Protein 4REI (pdb70)

Organism: Panax ginseng (NCBI:txid4054)

CATH classification: 3.30.530.20

Radius of gyration: 14.47 Å; Cα contacts (8 Å, |Δi|>4): 329; chains: 1; bounding box: 40×37×32 Å

Solvent-accessible surface area: 7397 Å² total; per-residue (Å²): 118,58,112,18,114,32,91,16,111,28,36,6,176,4,74,3,75,60,0,6,48,1,7,3,60,65,2,63,72,0,15,111,23,0,83,86,19,11,91,15,13,83,66,87,97,46,99,51,25,119,92,33,2,11,0,41,18,50,9,24,25,134,72,93,83,34,73,4,29,13,53,5,56,38,47,46,120,152,77,37,18,0,26,6,92,2,46,94,30,74,4,71,139,68,2,136,48,1,40,12,28,3,61,4,43,54,226,68,77,1,28,9,16,0,58,9,53,24,86,74,152,105,19,139,54,9,59,51,16,28,101,22,10,55,45,1,0,91,52,0,21,70,112,42,79,168

Nearest PDB structures (foldseek):
  4rei-assembly1_A  TM=1.007E+00  e=5.363E-31  Panax ginseng
  4rej-assembly1_A  TM=1.006E+00  e=3.920E-30  Panax ginseng
  4reh-assembly1_A  TM=1.006E+00  e=2.139E-29  Panax ginseng
  4ihr-assembly1_A  TM=9.799E-01  e=2.520E-20  Actinidia deliciosa
  4igx-assembly4_D  TM=9.938E-01  e=7.658E-20  Actinidia deliciosa

B-factor: mean 22.69, std 10.89, range [10.86, 88.48]

Secondary structure (DSSP, 8-state):
--EEEEEEEEE-SS-HHHHHHHHHH-GGGHHHHSTTTEEEEEEEES-TTSTT-EEEEEEEETTEEEEEEEEEEEEETTTTEEEEEEEEEGGGGTEEEEEEEEEEE---EEEEEEEEEESSTTSPP-HHHHHHHHHHHHHHHHHH--

Structure (mmCIF, N/CA/C/O backbone):
data_4REI
#
_entry.id   4REI
#
_cell.length_a   61.945
_cell.length_b   61.945
_cell.length_c   91.885
_cell.angle_alpha   90.00
_cell.angle_beta   90.00
_cell.angle_gamma   120.00
#
_symmetry.space_group_name_H-M   'P 31 2 1'
#
loop_
_entity.id
_entity.type
_entity.pdbx_description
1 polymer 'Major latex-like protein'
2 non-polymer (3R,5R)-3-ethyl-2,5-dimethylheptane
3 water water
#
loop_
_atom_site.group_PDB
_atom_site.id
_atom_site.type_symbol
_atom_site.label_atom_id
_atom_site.label_alt_id
_atom_site.label_comp_id
_atom_site.label_asym_id
_atom_site.label_entity_id
_atom_site.label_seq_id
_atom_site.pdbx_PDB_ins_code
_atom_site.Cartn_x
_atom_site.Cartn_y
_atom_site.Cartn_z
_atom_site.occupancy
_atom_site.B_iso_or_equiv
_atom_site.auth_seq_id
_atom_site.auth_comp_id
_atom_site.auth_asym_id
_atom_site.auth_atom_id
_atom_site.pdbx_PDB_model_num
ATOM 1 N N . GLY A 1 2 ? -5.624 22.956 8.506 1.00 37.84 2 GLY A N 1
ATOM 2 C CA . GLY A 1 2 ? -4.938 24.025 7.771 1.00 22.47 2 GLY A CA 1
ATOM 3 C C . GLY A 1 2 ? -3.441 24.100 8.081 1.00 29.16 2 GLY A C 1
ATOM 4 O O . GLY A 1 2 ? -2.614 24.713 7.354 1.00 34.56 2 GLY A O 1
ATOM 5 N N . LEU A 1 3 ? -3.065 23.502 9.201 1.00 24.67 3 LEU A N 1
ATOM 6 C CA . LEU A 1 3 ? -1.756 23.828 9.746 1.00 22.58 3 LEU A CA 1
ATOM 7 C C . LEU A 1 3 ? -0.826 22.581 9.471 1.00 23.16 3 LEU A C 1
ATOM 8 O O . LEU A 1 3 ? 0.333 22.614 9.767 1.00 17.51 3 LEU A O 1
ATOM 13 N N . THR A 1 4 ? -1.345 21.504 8.935 1.00 21.24 4 THR A N 1
ATOM 14 C CA . THR A 1 4 ? -0.652 20.211 8.905 1.00 20.68 4 THR A CA 1
ATOM 15 C C . THR A 1 4 ? -0.021 20.012 7.591 1.00 19.80 4 THR A C 1
ATOM 16 O O . THR A 1 4 ? -0.606 20.312 6.508 1.00 22.73 4 THR A O 1
ATOM 20 N N . GLY A 1 5 ? 1.181 19.383 7.538 1.00 17.13 5 GLY A N 1
ATOM 21 C CA . GLY A 1 5 ? 1.755 19.042 6.291 1.00 16.43 5 GLY A CA 1
ATOM 22 C C . GLY A 1 5 ? 2.762 17.884 6.486 1.00 14.05 5 GLY A C 1
ATOM 23 O O . GLY A 1 5 ? 3.008 17.465 7.590 1.00 14.82 5 GLY A O 1
ATOM 24 N N . LYS A 1 6 ? 3.254 17.389 5.384 1.00 14.52 6 LYS A N 1
ATOM 25 C CA . LYS A 1 6 ? 4.229 16.257 5.368 1.00 13.88 6 LYS A CA 1
ATOM 26 C C . LYS A 1 6 ? 5.186 16.521 4.197 1.00 14.95 6 LYS A C 1
ATOM 27 O O . LYS A 1 6 ? 4.718 16.901 3.096 1.00 15.34 6 LYS A O 1
ATOM 33 N N . LEU A 1 7 ? 6.511 16.366 4.377 1.00 12.75 7 LEU A N 1
ATOM 34 C CA . LEU A 1 7 ? 7.520 16.513 3.407 1.00 12.61 7 LEU A CA 1
ATOM 35 C C . LEU A 1 7 ? 8.330 15.219 3.378 1.00 12.21 7 LEU A C 1
ATOM 36 O O . LEU A 1 7 ? 8.627 14.698 4.441 1.00 15.35 7 LEU A O 1
ATOM 41 N N . ILE A 1 8 ? 8.652 14.791 2.231 1.00 12.87 8 ILE A N 1
ATOM 42 C CA . ILE A 1 8 ? 9.389 13.509 2.058 1.00 13.45 8 ILE A CA 1
ATOM 43 C C . ILE A 1 8 ? 10.461 13.665 1.022 1.00 14.35 8 ILE A C 1
ATOM 44 O O . ILE A 1 8 ? 10.281 14.308 -0.043 1.00 13.97 8 ILE A O 1
ATOM 49 N N . CYS A 1 9 ? 11.682 13.136 1.322 1.00 14.58 9 CYS A N 1
ATOM 50 C CA . CYS A 1 9 ? 12.761 13.021 0.336 1.00 15.01 9 CYS A CA 1
ATOM 51 C C . CYS A 1 9 ? 13.245 11.595 0.308 1.00 14.35 9 CYS A C 1
ATOM 52 O O . CYS A 1 9 ? 13.350 10.976 1.327 1.00 16.63 9 CYS A O 1
ATOM 55 N N . GLN A 1 10 ? 13.482 11.121 -0.887 1.00 15.00 10 GLN A N 1
ATOM 56 C CA . GLN A 1 10 ? 14.032 9.800 -1.109 1.00 18.40 10 GLN A CA 1
ATOM 57 C C . GLN A 1 10 ? 15.219 9.885 -1.981 1.00 17.94 10 GLN A C 1
ATOM 58 O O . GLN A 1 10 ? 15.243 10.556 -3.031 1.00 16.80 10 GLN A O 1
ATOM 64 N N . THR A 1 11 ? 16.317 9.137 -1.656 1.00 16.99 11 THR A N 1
ATOM 65 C CA . THR A 1 11 ? 17.508 9.122 -2.478 1.00 16.72 11 THR A CA 1
ATOM 66 C C . THR A 1 11 ? 18.187 7.755 -2.268 1.00 17.20 11 THR A C 1
ATOM 67 O O . THR A 1 11 ? 17.835 7.039 -1.348 1.00 18.51 11 THR A O 1
ATOM 71 N N . GLY A 1 12 ? 19.022 7.400 -3.220 1.00 19.60 12 GLY A N 1
ATOM 72 C CA . GLY A 1 12 ? 19.725 6.095 -3.058 1.00 20.31 12 GLY A CA 1
ATOM 73 C C . GLY A 1 12 ? 21.006 6.328 -2.313 1.00 19.83 12 GLY A C 1
ATOM 74 O O . GLY A 1 12 ? 21.554 7.362 -2.267 1.00 21.26 12 GLY A O 1
ATOM 75 N N . ILE A 1 13 ? 21.465 5.198 -1.715 1.00 20.79 13 ILE A N 1
ATOM 76 C CA . ILE A 1 13 ? 22.805 5.105 -1.161 1.00 18.82 13 ILE A CA 1
ATOM 77 C C . ILE A 1 13 ? 23.472 3.831 -1.769 1.00 17.39 13 ILE A C 1
ATOM 78 O O . ILE A 1 13 ? 22.823 2.867 -1.851 1.00 19.74 13 ILE A O 1
ATOM 83 N N . LYS A 1 14 ? 24.747 3.984 -1.930 1.00 20.42 14 LYS A N 1
ATOM 84 C CA . LYS A 1 14 ? 25.548 2.824 -2.457 1.00 20.11 14 LYS A CA 1
ATOM 85 C C . LYS A 1 14 ? 26.213 2.120 -1.279 1.00 25.15 14 LYS A C 1
ATOM 86 O O . LYS A 1 14 ? 26.771 1.054 -1.461 1.00 25.13 14 LYS A O 1
ATOM 92 N N . SER A 1 15 ? 26.165 2.706 -0.071 1.00 21.22 15 SER A N 1
ATOM 93 C CA . SER A 1 15 ? 26.664 2.064 1.133 1.00 19.07 15 SER A CA 1
ATOM 94 C C . SER A 1 15 ? 25.684 1.144 1.744 1.00 18.78 15 SER A C 1
ATOM 95 O O . SER A 1 15 ? 24.528 1.038 1.349 1.00 20.72 15 SER A O 1
ATOM 98 N N . ASP A 1 16 ? 26.096 0.370 2.785 1.00 17.66 16 ASP A N 1
ATOM 99 C CA . ASP A 1 16 ? 25.312 -0.634 3.331 1.00 18.22 16 ASP A CA 1
ATOM 100 C C . ASP A 1 16 ? 24.069 -0.082 4.048 1.00 19.33 16 ASP A C 1
ATOM 101 O O . ASP A 1 16 ? 24.195 0.776 4.969 1.00 18.39 16 ASP A O 1
ATOM 106 N N . GLY A 1 17 ? 22.926 -0.618 3.762 1.00 18.53 17 GLY A N 1
ATOM 107 C CA . GLY A 1 17 ? 21.675 -0.030 4.298 1.00 20.72 17 GLY A CA 1
ATOM 108 C C . GLY A 1 17 ? 21.357 -0.442 5.720 1.00 20.92 17 GLY A C 1
ATOM 109 O O . GLY A 1 17 ? 20.753 0.297 6.498 1.00 19.22 17 GLY A O 1
ATOM 110 N N . ASP A 1 18 ? 21.789 -1.652 6.150 1.00 19.35 18 ASP A N 1
ATOM 111 C CA . ASP A 1 18 ? 21.725 -2.055 7.500 1.00 20.46 18 ASP A CA 1
ATOM 112 C C . ASP A 1 18 ? 22.599 -1.201 8.388 1.00 15.17 18 ASP A C 1
ATOM 113 O O . ASP A 1 18 ? 22.148 -0.793 9.517 1.00 16.78 18 ASP A O 1
ATOM 118 N N . VAL A 1 19 ? 23.781 -0.877 7.939 1.00 16.47 19 VAL A N 1
ATOM 119 C CA . VAL A 1 19 ? 24.724 -0.090 8.718 1.00 16.53 19 VAL A CA 1
ATOM 120 C C . VAL A 1 19 ? 24.113 1.341 8.853 1.00 15.19 19 VAL A C 1
ATOM 121 O O . VAL A 1 19 ? 24.219 1.943 9.921 1.00 15.25 19 VAL A O 1
ATOM 125 N N . PHE A 1 20 ? 23.446 1.836 7.800 1.00 15.33 20 PHE A N 1
ATOM 126 C CA . PHE A 1 20 ? 22.786 3.164 7.836 1.00 14.76 20 PHE A CA 1
ATOM 127 C C . PHE A 1 20 ? 21.660 3.152 8.862 1.00 14.08 20 PHE A C 1
ATOM 128 O O . PHE A 1 20 ? 21.558 4.087 9.742 1.00 13.41 20 PHE A O 1
ATOM 136 N N . HIS A 1 21 ? 20.776 2.174 8.867 1.00 13.20 21 HIS A N 1
ATOM 137 C CA . HIS A 1 21 ? 19.710 2.078 9.748 1.00 13.20 21 HIS A CA 1
ATOM 138 C C . HIS A 1 21 ? 20.168 2.047 11.170 1.00 15.36 21 HIS A C 1
ATOM 139 O O . HIS A 1 21 ? 19.728 2.707 12.061 1.00 14.77 21 HIS A O 1
ATOM 146 N N . GLU A 1 22 ? 21.141 1.149 11.459 1.00 16.08 22 GLU A N 1
ATOM 147 C CA . GLU A 1 22 ? 21.600 0.988 12.828 1.00 16.00 22 GLU A CA 1
ATOM 148 C C . GLU A 1 22 ? 22.403 2.142 13.301 1.00 14.11 22 GLU A C 1
ATOM 149 O O . GLU A 1 22 ? 22.402 2.375 14.503 1.00 15.25 22 GLU A O 1
ATOM 155 N N . LEU A 1 23 ? 22.987 2.972 12.447 1.00 13.75 23 LEU A N 1
ATOM 156 C CA . LEU A 1 23 ? 23.592 4.231 12.808 1.00 12.58 23 LEU A CA 1
ATOM 157 C C . LEU A 1 23 ? 22.558 5.090 13.578 1.00 13.92 23 LEU A C 1
ATOM 158 O O . LEU A 1 23 ? 22.795 5.575 14.713 1.00 13.87 23 LEU A O 1
ATOM 163 N N . PHE A 1 24 ? 21.386 5.233 12.934 1.00 13.85 24 PHE A N 1
ATOM 164 C CA . PHE A 1 24 ? 20.347 6.021 13.581 1.00 13.05 24 PHE A CA 1
ATOM 165 C C . PHE A 1 24 ? 19.617 5.291 14.672 1.00 14.32 24 PHE A C 1
ATOM 166 O O . PHE A 1 24 ? 19.252 5.907 15.658 1.00 17.11 24 PHE A O 1
ATOM 174 N N . GLY A 1 25 ? 19.490 3.980 14.644 1.00 14.75 25 GLY A N 1
ATOM 175 C CA . GLY A 1 25 ? 18.771 3.238 15.587 1.00 15.96 25 GLY A CA 1
ATOM 176 C C . GLY A 1 25 ? 19.538 2.861 16.847 1.00 16.94 25 GLY A C 1
ATOM 177 O O . GLY A 1 25 ? 18.959 2.928 17.917 1.00 18.84 25 GLY A O 1
ATOM 178 N N . THR A 1 26 ? 20.823 2.565 16.732 1.00 16.81 26 THR A N 1
ATOM 179 C CA . THR A 1 26 ? 21.674 2.197 17.906 1.00 16.04 26 THR A CA 1
ATOM 180 C C . THR A 1 26 ? 22.863 3.071 18.124 1.00 17.50 26 THR A C 1
ATOM 181 O O . THR A 1 26 ? 23.448 3.008 19.217 1.00 22.42 26 THR A O 1
ATOM 185 N N . ARG A 1 27 ? 23.310 3.878 17.177 1.00 15.03 27 ARG A N 1
ATOM 186 C CA . ARG A 1 27 ? 24.501 4.684 17.283 1.00 15.31 27 ARG A CA 1
ATOM 187 C C . ARG A 1 27 ? 24.321 6.248 16.928 1.00 12.75 27 ARG A C 1
ATOM 188 O O . ARG A 1 27 ? 25.174 6.801 16.312 1.00 13.95 27 ARG A O 1
ATOM 196 N N . PRO A 1 28 ? 23.155 6.776 17.397 1.00 14.49 28 PRO A N 1
ATOM 197 C CA . PRO A 1 28 ? 22.907 8.127 16.888 1.00 14.39 28 PRO A CA 1
ATOM 198 C C . PRO A 1 28 ? 23.961 9.138 17.344 1.00 13.79 28 PRO A C 1
ATOM 199 O O . PRO A 1 28 ? 24.228 10.121 16.632 1.00 14.93 28 PRO A O 1
ATOM 203 N N . HIS A 1 29 ? 24.581 8.897 18.503 1.00 15.15 29 HIS A N 1
ATOM 204 C CA . HIS A 1 29 ? 25.641 9.694 18.985 1.00 16.17 29 HIS A CA 1
ATOM 205 C C . HIS A 1 29 ? 26.914 9.691 18.155 1.00 14.97 29 HIS A C 1
ATOM 206 O O . HIS A 1 29 ? 27.839 10.443 18.394 1.00 16.11 29 HIS A O 1
ATOM 213 N N . HIS A 1 30 ? 27.022 8.779 17.124 1.00 13.03 30 HIS A N 1
ATOM 214 C CA . HIS A 1 30 ? 28.110 8.832 16.194 1.00 12.89 30 HIS A CA 1
ATOM 215 C C . HIS A 1 30 ? 27.905 9.716 14.964 1.00 10.86 30 HIS A C 1
ATOM 216 O O . HIS A 1 30 ? 28.807 10.124 14.275 1.00 12.87 30 HIS A O 1
ATOM 223 N N . VAL A 1 31 ? 26.569 10.088 14.814 1.00 13.57 31 VAL A N 1
ATOM 224 C CA . VAL A 1 31 ? 26.206 10.965 13.652 1.00 15.45 31 VAL A CA 1
ATOM 225 C C . VAL A 1 31 ? 26.995 12.270 13.592 1.00 12.11 31 VAL A C 1
ATOM 226 O O . VAL A 1 31 ? 27.502 12.672 12.580 1.00 14.13 31 VAL A O 1
ATOM 230 N N . PRO A 1 32 ? 27.162 12.933 14.765 1.00 13.02 32 PRO A N 1
ATOM 231 C CA . PRO A 1 32 ? 27.986 14.168 14.696 1.00 13.66 32 PRO A CA 1
ATOM 232 C C . PRO A 1 32 ? 29.391 14.035 14.264 1.00 14.36 32 PRO A C 1
ATOM 233 O O . PRO A 1 32 ? 30.047 14.925 13.752 1.00 17.30 32 PRO A O 1
ATOM 237 N N . ASN A 1 33 ? 29.970 12.808 14.471 1.00 15.43 33 ASN A N 1
ATOM 238 C CA . ASN A 1 33 ? 31.342 12.601 14.074 1.00 15.23 33 ASN A CA 1
ATOM 239 C C . ASN A 1 33 ? 31.545 12.443 12.570 1.00 12.76 33 ASN A C 1
ATOM 240 O O . ASN A 1 33 ? 32.556 12.718 12.018 1.00 17.40 33 ASN A O 1
ATOM 245 N N . ILE A 1 34 ? 30.411 11.976 11.936 1.00 14.87 34 ILE A N 1
ATOM 246 C CA . ILE A 1 34 ? 30.368 11.684 10.488 1.00 15.59 34 ILE A CA 1
ATOM 247 C C . ILE A 1 34 ? 29.908 12.906 9.615 1.00 15.62 34 ILE A C 1
ATOM 248 O O . ILE A 1 34 ? 30.366 13.057 8.535 1.00 18.37 34 ILE A O 1
ATOM 253 N N . THR A 1 35 ? 29.071 13.766 10.209 1.00 15.27 35 THR A N 1
ATOM 254 C CA . THR A 1 35 ? 28.510 14.944 9.428 1.00 15.65 35 THR A CA 1
ATOM 255 C C . THR A 1 35 ? 28.705 16.216 10.246 1.00 16.20 35 THR A C 1
ATOM 256 O O . THR A 1 35 ? 27.744 16.950 10.540 1.00 14.80 35 THR A O 1
ATOM 260 N N . PRO A 1 36 ? 29.901 16.525 10.691 1.00 15.36 36 PRO A N 1
ATOM 261 C CA . PRO A 1 36 ? 30.080 17.624 11.660 1.00 16.85 36 PRO A CA 1
ATOM 262 C C . PRO A 1 36 ? 29.699 19.036 11.125 1.00 17.41 36 PRO A C 1
ATOM 263 O O . PRO A 1 36 ? 29.489 19.886 11.969 1.00 18.59 36 PRO A O 1
ATOM 267 N N . ALA A 1 37 ? 29.650 19.224 9.864 1.00 17.35 37 ALA A N 1
ATOM 268 C CA . ALA A 1 37 ? 29.210 20.559 9.373 1.00 18.86 37 ALA A CA 1
ATOM 269 C C . ALA A 1 37 ? 27.724 20.710 9.620 1.00 17.81 37 ALA A C 1
ATOM 270 O O . ALA A 1 37 ? 27.226 21.822 9.772 1.00 17.19 37 ALA A O 1
ATOM 272 N N . ASN A 1 38 ? 26.943 19.638 9.612 1.00 15.65 38 ASN A N 1
ATOM 273 C CA . ASN A 1 38 ? 25.528 19.665 9.839 1.00 13.77 38 ASN A CA 1
ATOM 274 C C . ASN A 1 38 ? 25.092 19.503 11.284 1.00 13.34 38 ASN A C 1
ATOM 275 O O . ASN A 1 38 ? 24.196 20.155 11.817 1.00 15.12 38 ASN A O 1
ATOM 280 N N . ILE A 1 39 ? 25.721 18.502 12.028 1.00 13.84 39 ILE A N 1
ATOM 281 C CA . ILE A 1 39 ? 25.347 18.076 13.299 1.00 12.68 39 ILE A CA 1
ATOM 282 C C . ILE A 1 39 ? 26.574 18.132 14.197 1.00 14.36 39 ILE A C 1
ATOM 283 O O . ILE A 1 39 ? 27.572 17.437 13.918 1.00 15.06 39 ILE A O 1
ATOM 288 N N . GLN A 1 40 ? 26.628 19.034 15.153 1.00 14.15 40 GLN A N 1
ATOM 289 C CA . GLN A 1 40 ? 27.785 19.203 16.062 1.00 14.80 40 GLN A CA 1
ATOM 290 C C . GLN A 1 40 ? 27.701 18.450 17.331 1.00 15.96 40 GLN A C 1
ATOM 291 O O . GLN A 1 40 ? 28.777 18.225 17.981 1.00 19.54 40 GLN A O 1
ATOM 297 N N . GLY A 1 41 ? 26.610 17.939 17.757 1.00 14.56 41 GLY A N 1
ATOM 298 C CA . GLY A 1 41 ? 26.493 17.121 19.000 1.00 16.91 41 GLY A CA 1
ATOM 299 C C . GLY A 1 41 ? 25.281 16.348 19.073 1.00 17.24 41 GLY A C 1
ATOM 300 O O . GLY A 1 41 ? 24.206 16.666 18.474 1.00 16.80 41 GLY A O 1
ATOM 301 N N . CYS A 1 42 ? 25.300 15.221 19.813 1.00 17.25 42 CYS A N 1
ATOM 302 C CA . CYS A 1 42 ? 24.214 14.406 20.134 1.00 16.72 42 CYS A CA 1
ATOM 303 C C . CYS A 1 42 ? 24.413 13.872 21.559 1.00 24.74 42 CYS A C 1
ATOM 304 O O . CYS A 1 42 ? 25.267 12.956 21.709 1.00 31.12 42 CYS A O 1
ATOM 307 N N . ASP A 1 43 ? 23.708 14.419 22.542 1.00 22.92 43 ASP A N 1
ATOM 308 C CA . ASP A 1 43 ? 23.818 14.015 23.972 1.00 22.49 43 ASP A CA 1
ATOM 309 C C . ASP A 1 43 ? 22.602 13.233 24.428 1.00 25.23 43 ASP A C 1
ATOM 310 O O . ASP A 1 43 ? 21.433 13.572 24.148 1.00 20.95 43 ASP A O 1
ATOM 315 N N . LEU A 1 44 ? 22.855 12.150 25.173 1.00 23.58 44 LEU A N 1
ATOM 316 C CA . LEU A 1 44 ? 21.832 11.383 25.800 1.00 21.48 44 LEU A CA 1
ATOM 317 C C . LEU A 1 44 ? 21.278 12.154 26.971 1.00 24.54 44 LEU A C 1
ATOM 318 O O . LEU A 1 44 ? 22.044 12.538 27.885 1.00 28.43 44 LEU A O 1
ATOM 323 N N . HIS A 1 45 ? 19.981 12.400 26.939 1.00 20.88 45 HIS A N 1
ATOM 324 C CA . HIS A 1 45 ? 19.284 13.149 27.982 1.00 24.76 45 HIS A CA 1
ATOM 325 C C . HIS A 1 45 ? 18.626 12.140 28.916 1.00 23.86 45 HIS A C 1
ATOM 326 O O . HIS A 1 45 ? 18.635 12.365 30.125 1.00 27.75 45 HIS A O 1
ATOM 333 N N . GLU A 1 46 ? 17.933 11.155 28.393 1.00 21.89 46 GLU A N 1
ATOM 334 C CA . GLU A 1 46 ? 17.183 10.190 29.196 1.00 27.00 46 GLU A CA 1
ATOM 335 C C . GLU A 1 46 ? 17.243 8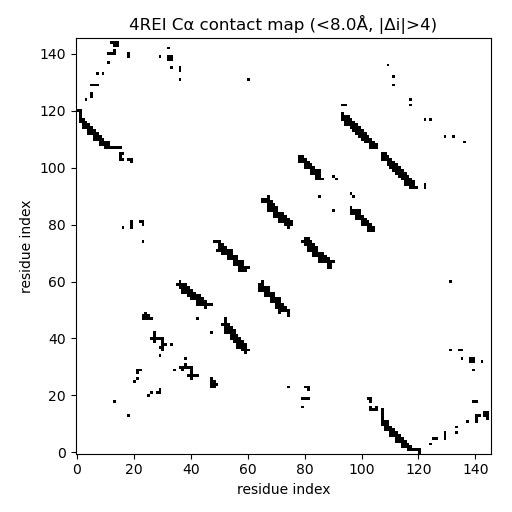.875 28.519 1.00 27.77 46 GLU A C 1
ATOM 336 O O . GLU A 1 46 ? 17.218 8.765 27.261 1.00 23.93 46 GLU A O 1
ATOM 342 N N . GLY A 1 47 ? 17.266 7.810 29.310 1.00 27.46 47 GLY A N 1
ATOM 343 C CA . GLY A 1 47 ? 17.167 6.524 28.749 1.00 22.82 47 GLY A CA 1
ATOM 344 C C . GLY A 1 47 ? 18.521 5.974 28.262 1.00 20.71 47 GLY A C 1
ATOM 345 O O . GLY A 1 47 ? 19.557 6.389 28.698 1.00 25.64 47 GLY A O 1
ATOM 346 N N . GLU A 1 48 ? 18.494 5.081 27.278 1.00 23.88 48 GLU A N 1
ATOM 347 C CA . GLU A 1 48 ? 19.717 4.497 26.728 1.00 26.38 48 GLU A CA 1
ATOM 348 C C . GLU A 1 48 ? 19.691 4.526 25.189 1.00 25.21 48 GLU A C 1
ATOM 349 O O . GLU A 1 48 ? 18.657 4.265 24.594 1.00 23.77 48 GLU A O 1
ATOM 355 N N . PHE A 1 49 ? 20.857 4.667 24.582 1.00 29.36 49 PHE A N 1
ATOM 356 C CA . PHE A 1 49 ? 20.940 4.612 23.112 1.00 26.53 49 PHE A CA 1
ATOM 357 C C . PHE A 1 49 ? 20.407 3.315 22.595 1.00 28.77 49 PHE A C 1
ATOM 358 O O . PHE A 1 49 ? 20.720 2.230 23.109 1.00 28.64 49 PHE A O 1
ATOM 366 N N . GLY A 1 50 ? 19.538 3.338 21.619 1.00 28.31 50 GLY A N 1
ATOM 367 C CA . GLY A 1 50 ? 19.058 2.135 20.976 1.00 26.90 50 GLY A CA 1
ATOM 368 C C . GLY A 1 50 ? 17.773 1.656 21.522 1.00 27.25 50 GLY A C 1
ATOM 369 O O . GLY A 1 50 ? 17.162 0.660 21.066 1.00 28.73 50 GLY A O 1
ATOM 370 N N . LYS A 1 51 ? 17.245 2.430 22.487 1.00 27.54 51 LYS A N 1
ATOM 371 C CA . LYS A 1 51 ? 15.976 2.029 23.090 1.00 27.32 51 LYS A CA 1
ATOM 372 C C . LYS A 1 51 ? 14.881 3.041 22.850 1.00 26.74 51 LYS A C 1
ATOM 373 O O . LYS A 1 51 ? 15.102 4.249 22.969 1.00 26.06 51 LYS A O 1
ATOM 379 N N . VAL A 1 52 ? 13.719 2.527 22.471 1.00 26.56 52 VAL A N 1
ATOM 380 C CA . VAL A 1 52 ? 12.515 3.312 22.370 1.00 25.65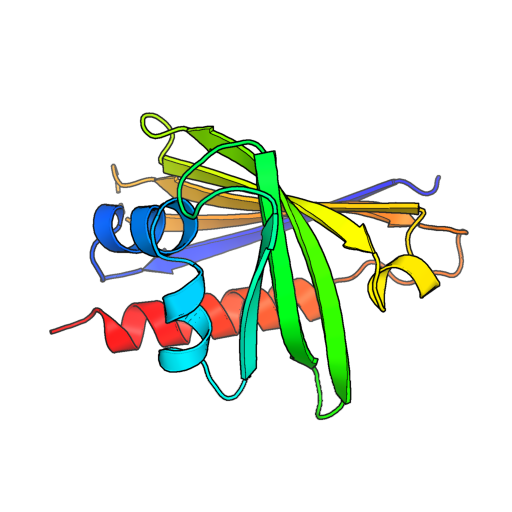 52 VAL A CA 1
ATOM 381 C C . VAL A 1 52 ? 12.306 4.023 23.642 1.00 26.85 52 VAL A C 1
ATOM 382 O O . VAL A 1 52 ? 12.431 3.459 24.737 1.00 25.35 52 VAL A O 1
ATOM 386 N N . GLY A 1 53 ? 12.022 5.308 23.516 1.00 24.95 53 GLY A N 1
ATOM 387 C CA . GLY A 1 53 ? 11.816 6.147 24.701 1.00 21.71 53 GLY A CA 1
ATOM 388 C C . GLY A 1 53 ? 13.025 6.890 25.179 1.00 20.12 53 GLY A C 1
ATOM 389 O O . GLY A 1 53 ? 12.967 7.760 26.088 1.00 22.96 53 GLY A O 1
ATOM 390 N N . SER A 1 54 ? 14.184 6.672 24.567 1.00 20.30 54 SER A N 1
ATOM 391 C CA . SER A 1 54 ? 15.354 7.432 24.844 1.00 20.29 54 SER A CA 1
ATOM 392 C C . SER A 1 54 ? 15.103 8.881 24.317 1.00 19.67 54 SER A C 1
ATOM 393 O O . SER A 1 54 ? 14.295 8.999 23.399 1.00 19.83 54 SER A O 1
ATOM 396 N N . VAL A 1 55 ? 15.823 9.801 24.876 1.00 19.84 55 VAL A N 1
ATOM 397 C CA . VAL A 1 55 ? 15.715 11.202 24.525 1.00 20.56 55 VAL A CA 1
ATOM 398 C C . VAL A 1 55 ? 17.089 11.702 24.334 1.00 22.20 55 VAL A C 1
ATOM 399 O O . VAL A 1 55 ? 17.960 11.557 25.219 1.00 20.45 55 VAL A O 1
ATOM 403 N N . VAL A 1 56 ? 17.355 12.346 23.196 1.00 18.34 56 VAL A N 1
ATOM 404 C CA . VAL A 1 56 ? 18.583 12.869 22.844 1.00 18.41 56 VAL A CA 1
ATOM 405 C C . VAL A 1 56 ? 18.479 14.360 22.557 1.00 17.75 56 VAL A C 1
ATOM 406 O O . VAL A 1 56 ? 17.376 14.807 22.164 1.00 18.43 56 VAL A O 1
ATOM 410 N N . ILE A 1 57 ? 19.562 15.069 22.702 1.00 16.09 57 ILE A N 1
ATOM 411 C CA . ILE A 1 57 ? 19.621 16.500 22.399 1.00 18.27 57 ILE A CA 1
ATOM 412 C C . ILE A 1 57 ? 20.600 16.635 21.258 1.00 17.18 57 ILE A C 1
ATOM 413 O O . ILE A 1 57 ? 21.789 16.372 21.342 1.00 17.76 57 ILE A O 1
ATOM 418 N N . TRP A 1 58 ? 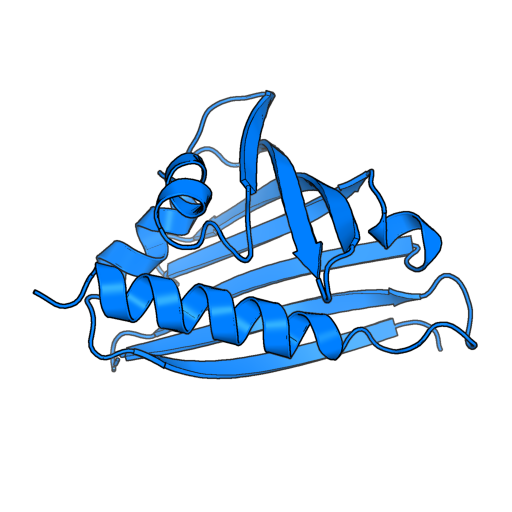20.122 17.135 20.103 1.00 14.46 58 TRP A N 1
ATOM 419 C CA . TRP A 1 58 ? 20.913 17.427 18.970 1.00 13.80 58 TRP A CA 1
ATOM 420 C C . TRP A 1 58 ? 21.326 18.869 18.912 1.00 15.79 58 TRP A C 1
ATOM 421 O O . TRP A 1 58 ? 20.396 19.731 19.029 1.00 16.65 58 TRP A O 1
ATOM 432 N N . ASN A 1 59 ? 22.558 19.144 18.653 1.00 13.45 59 ASN A N 1
ATOM 433 C CA . ASN A 1 59 ? 23.114 20.445 18.338 1.00 15.22 59 ASN A CA 1
ATOM 434 C C . ASN A 1 59 ? 23.458 20.449 16.889 1.00 15.30 59 ASN A C 1
ATOM 435 O O . ASN A 1 59 ? 24.209 19.590 16.387 1.00 15.10 59 ASN A O 1
ATOM 440 N N . TYR A 1 60 ? 22.819 21.281 16.024 1.00 12.54 60 TYR A N 1
ATOM 441 C CA . TYR A 1 60 ? 22.931 21.221 14.631 1.00 13.03 60 TYR A CA 1
ATOM 442 C C . TYR A 1 60 ? 22.923 22.595 14.033 1.00 14.63 60 TYR A C 1
ATOM 443 O O . TYR A 1 60 ? 22.729 23.562 14.845 1.00 16.12 60 TYR A O 1
ATOM 452 N N . SER A 1 61 ? 23.149 22.700 12.757 1.00 14.16 61 SER A N 1
ATOM 453 C CA . SER A 1 61 ? 23.300 24.035 12.149 1.00 18.73 61 SER A CA 1
ATOM 454 C C . SER A 1 61 ? 22.651 23.989 10.805 1.00 21.21 61 SER A C 1
ATOM 455 O O . SER A 1 61 ? 22.721 22.952 10.056 1.00 20.57 61 SER A O 1
ATOM 458 N N . ILE A 1 62 ? 21.946 25.066 10.457 1.00 20.50 62 ILE A N 1
ATOM 459 C CA . ILE A 1 62 ? 21.439 25.258 9.103 1.00 21.90 62 ILE A CA 1
ATOM 460 C C . ILE A 1 62 ? 21.704 26.639 8.644 1.00 21.19 62 ILE A C 1
ATOM 461 O O . ILE A 1 62 ? 21.398 27.592 9.420 1.00 20.49 62 ILE A O 1
ATOM 466 N N . ASP A 1 63 ? 22.398 26.801 7.516 1.00 26.28 63 ASP A N 1
ATOM 467 C CA . ASP A 1 63 ? 22.869 28.152 7.029 1.00 28.41 63 ASP A CA 1
ATOM 468 C C . ASP A 1 63 ? 23.665 28.945 7.996 1.00 31.82 63 ASP A C 1
ATOM 469 O O . ASP A 1 63 ? 23.497 30.177 8.091 1.00 35.24 63 ASP A O 1
ATOM 474 N N . GLY A 1 64 ? 24.476 28.258 8.770 1.00 28.04 64 GLY A N 1
ATOM 475 C CA . GLY A 1 64 ? 25.363 28.936 9.639 1.00 28.44 64 GLY A CA 1
ATOM 476 C C . GLY A 1 64 ? 24.758 29.302 10.947 1.00 28.75 64 GLY A C 1
ATOM 477 O O . GLY A 1 64 ? 25.453 29.807 11.818 1.00 32.94 64 GLY A O 1
ATOM 478 N N . ASN A 1 65 ? 23.460 28.968 11.152 1.00 21.59 65 ASN A N 1
ATOM 479 C CA . ASN A 1 65 ? 22.746 29.232 12.417 1.00 20.20 65 ASN A CA 1
ATOM 480 C C . ASN A 1 65 ? 22.623 27.945 13.246 1.00 19.55 65 ASN A C 1
ATOM 481 O O . ASN A 1 65 ? 21.972 26.983 12.876 1.00 18.19 65 ASN A O 1
ATOM 486 N N . ALA A 1 66 ? 23.181 28.064 14.418 1.00 18.96 66 ALA A N 1
ATOM 487 C CA . ALA A 1 66 ? 23.159 26.961 15.408 1.00 17.08 66 ALA A CA 1
ATOM 488 C C . ALA A 1 66 ? 21.833 26.807 16.007 1.00 18.92 66 ALA A C 1
ATOM 489 O O . ALA A 1 66 ? 21.208 27.757 16.521 1.00 19.38 66 ALA A O 1
ATOM 491 N N . MET A 1 67 ? 21.326 25.598 16.115 1.00 15.25 67 MET A N 1
ATOM 492 C CA . MET A 1 67 ? 20.132 25.269 16.694 1.00 16.87 67 MET A CA 1
ATOM 493 C C . MET A 1 67 ? 20.125 24.023 17.552 1.00 13.96 67 MET A C 1
ATOM 494 O O . MET A 1 67 ? 21.116 23.262 17.469 1.00 15.49 67 MET A O 1
ATOM 499 N N . ILE A 1 68 ? 19.121 23.789 18.296 1.00 13.98 68 ILE A N 1
ATOM 500 C CA . ILE A 1 68 ? 18.972 22.745 19.223 1.00 14.78 68 ILE A CA 1
ATOM 501 C C . ILE A 1 68 ? 17.671 22.057 19.073 1.00 15.30 68 ILE A C 1
ATOM 502 O 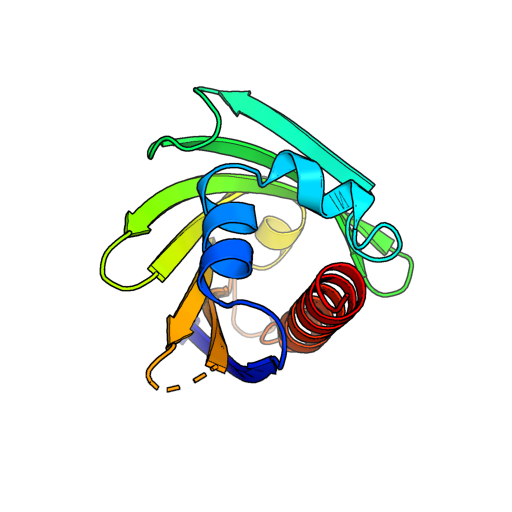O . ILE A 1 68 ? 16.614 22.678 18.905 1.00 13.91 68 ILE A O 1
ATOM 507 N N . ALA A 1 69 ? 17.548 20.711 19.004 1.00 13.61 69 ALA A N 1
ATOM 508 C CA . ALA A 1 69 ? 16.400 19.952 19.068 1.00 13.97 69 ALA A CA 1
ATOM 509 C C . ALA A 1 69 ? 16.505 18.815 20.042 1.00 16.41 69 ALA A C 1
ATOM 510 O O . ALA A 1 69 ? 17.405 17.956 19.869 1.00 16.97 69 ALA A O 1
ATOM 512 N N . LYS A 1 70 ? 15.660 18.724 21.011 1.00 15.75 70 LYS A N 1
ATOM 513 C CA . LYS A 1 70 ? 15.535 17.604 21.898 1.00 16.20 70 LYS A CA 1
ATOM 514 C C . LYS A 1 70 ? 14.500 16.708 21.318 1.00 15.24 70 LYS A C 1
ATOM 515 O O . LYS A 1 70 ? 13.356 17.102 20.961 1.00 15.31 70 LYS A O 1
ATOM 521 N N . GLU A 1 71 ? 14.834 15.417 21.073 1.00 15.01 71 GLU A N 1
ATOM 522 C CA . GLU A 1 71 ? 13.999 14.453 20.472 1.00 16.74 71 GLU A CA 1
ATOM 523 C C . GLU A 1 71 ? 13.847 13.143 21.279 1.00 16.54 71 GLU A C 1
ATOM 524 O O . GLU A 1 71 ? 14.887 12.625 21.756 1.00 18.69 71 GLU A O 1
ATOM 530 N N . GLU A 1 72 ? 12.675 12.675 21.265 1.00 14.89 72 GLU A N 1
ATOM 531 C CA . GLU A 1 72 ? 12.321 11.361 21.824 1.00 17.70 72 GLU A CA 1
ATOM 532 C C . GLU A 1 72 ? 12.352 10.399 20.678 1.00 19.79 72 GLU A C 1
ATOM 533 O O . GLU A 1 72 ? 11.678 10.544 19.652 1.00 16.82 72 GLU A O 1
ATOM 539 N N . ILE A 1 73 ? 13.038 9.250 20.862 1.00 18.43 73 ILE A N 1
ATOM 540 C CA . ILE A 1 73 ? 13.017 8.162 19.864 1.00 18.79 73 ILE A CA 1
ATOM 541 C C . ILE A 1 73 ? 11.791 7.370 20.157 1.00 20.16 73 ILE A C 1
ATOM 542 O O . ILE A 1 73 ? 11.719 6.622 21.169 1.00 22.17 73 ILE A O 1
ATOM 547 N N . VAL A 1 74 ? 10.758 7.557 19.383 1.00 17.79 74 VAL A N 1
ATOM 548 C CA . VAL A 1 74 ? 9.480 6.933 19.594 1.00 20.61 74 VAL A CA 1
ATOM 549 C C . VAL A 1 74 ? 9.262 5.620 18.922 1.00 21.91 74 VAL A C 1
ATOM 550 O O . VAL A 1 74 ? 8.263 4.921 19.229 1.00 22.64 74 VAL A O 1
ATOM 554 N N . ALA A 1 75 ? 10.127 5.269 17.943 1.00 20.43 75 ALA A N 1
ATOM 555 C CA . ALA A 1 75 ? 9.953 3.945 17.258 1.00 19.55 75 ALA A CA 1
ATOM 556 C C . ALA A 1 75 ? 11.234 3.607 16.685 1.00 20.58 75 ALA A C 1
ATOM 557 O O . ALA A 1 75 ? 11.967 4.430 16.171 1.00 19.37 75 ALA A O 1
ATOM 559 N N . ILE A 1 76 ? 11.615 2.311 16.817 1.00 22.73 76 ILE A N 1
ATOM 560 C CA . ILE A 1 76 ? 12.748 1.744 16.116 1.00 23.54 76 ILE A CA 1
ATOM 561 C C . ILE A 1 76 ? 12.220 0.438 15.511 1.00 21.97 76 ILE A C 1
ATOM 562 O O . ILE A 1 76 ? 11.873 -0.469 16.329 1.00 31.15 76 ILE A O 1
ATOM 567 N N . ASP A 1 77 ? 12.056 0.299 14.228 1.00 26.07 77 ASP A N 1
ATOM 568 C CA . ASP A 1 77 ? 11.472 -0.922 13.661 1.00 29.63 77 ASP A CA 1
ATOM 569 C C . ASP A 1 77 ? 12.596 -1.616 12.931 1.00 27.97 77 ASP A C 1
ATOM 570 O O . ASP A 1 77 ? 13.018 -1.231 11.879 1.00 22.35 77 ASP A O 1
ATOM 575 N N . GLU A 1 78 ? 13.150 -2.702 13.494 1.00 29.17 78 GLU A N 1
ATOM 576 C CA . GLU A 1 78 ? 14.230 -3.429 12.821 1.00 37.58 78 GLU A CA 1
ATOM 577 C C . GLU A 1 78 ? 13.779 -4.021 11.514 1.00 33.70 78 GLU A C 1
ATOM 578 O O . GLU A 1 78 ? 14.484 -3.961 10.519 1.00 36.04 78 GLU A O 1
ATOM 584 N N . GLU A 1 79 ? 12.553 -4.502 11.468 1.00 39.63 79 GLU A N 1
ATOM 585 C CA . GLU A 1 79 ? 12.046 -5.177 10.245 1.00 48.81 79 GLU A CA 1
ATOM 586 C C . GLU A 1 79 ? 11.911 -4.224 9.041 1.00 45.61 79 GLU A C 1
ATOM 587 O O . GLU A 1 79 ? 12.365 -4.514 7.952 1.00 44.28 79 GLU A O 1
ATOM 593 N N . ASP A 1 80 ? 11.307 -3.054 9.277 1.00 39.54 80 ASP A N 1
ATOM 594 C CA . ASP A 1 80 ? 11.144 -1.977 8.290 1.00 39.09 80 ASP A CA 1
ATOM 595 C C . ASP A 1 80 ? 12.401 -1.073 8.130 1.00 27.80 80 ASP A C 1
ATOM 596 O O . ASP A 1 80 ? 12.462 -0.156 7.296 1.00 27.22 80 ASP A O 1
ATOM 601 N N . LYS A 1 81 ? 13.379 -1.310 8.997 1.00 22.47 81 LYS A N 1
ATOM 602 C CA . LYS A 1 81 ? 14.590 -0.509 9.011 1.00 17.93 81 LYS A CA 1
ATOM 603 C C . LYS A 1 81 ? 14.248 1.051 9.096 1.00 17.40 81 LYS A C 1
ATOM 604 O O . LYS A 1 81 ? 14.679 1.794 8.265 1.00 18.48 81 LYS A O 1
ATOM 610 N N . SER A 1 82 ? 13.508 1.306 10.112 1.00 17.54 82 SER A N 1
ATOM 611 C CA . SER A 1 82 ? 13.006 2.713 10.306 1.00 16.50 82 SER A CA 1
ATOM 612 C C . SER A 1 82 ? 13.264 3.126 11.716 1.00 17.36 82 SER A C 1
ATOM 613 O O . SER A 1 82 ? 13.268 2.349 12.704 1.00 16.02 82 SER A O 1
ATOM 616 N N . VAL A 1 83 ? 13.427 4.455 11.925 1.00 15.20 83 VAL A N 1
ATOM 617 C CA . VAL A 1 83 ? 13.657 5.118 13.200 1.00 15.55 83 VAL A CA 1
ATOM 618 C C . VAL A 1 83 ? 12.792 6.406 13.159 1.00 14.74 83 VAL A C 1
ATOM 619 O O . VAL 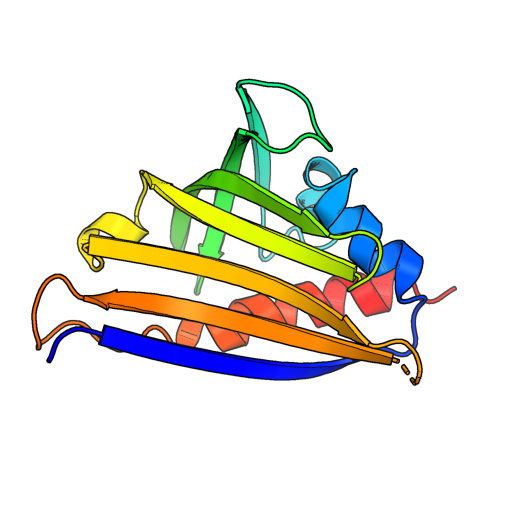A 1 83 ? 12.865 7.085 12.159 1.00 15.80 83 VAL A O 1
ATOM 623 N N . THR A 1 84 ? 12.070 6.649 14.186 1.00 15.54 84 THR A N 1
ATOM 624 C CA . THR A 1 84 ? 11.209 7.884 14.275 1.00 14.95 84 THR A CA 1
ATOM 625 C C . THR A 1 84 ? 11.555 8.663 15.493 1.00 14.75 84 THR A C 1
ATOM 626 O O . THR A 1 84 ? 11.639 8.192 16.628 1.00 15.37 84 THR A O 1
ATOM 630 N N . PHE A 1 85 ? 11.852 9.965 15.232 1.00 15.50 85 PHE A N 1
ATOM 631 C CA . PHE A 1 85 ? 12.267 10.974 16.221 1.00 14.67 85 PHE A CA 1
ATOM 632 C C . PHE A 1 85 ? 11.220 12.115 16.398 1.00 15.31 85 PHE A C 1
ATOM 633 O O . PHE A 1 85 ? 10.953 12.772 15.393 1.00 16.78 85 PHE A O 1
ATOM 641 N N . LYS A 1 86 ? 10.660 12.253 17.562 1.00 15.24 86 LYS A N 1
ATOM 642 C CA . LYS A 1 86 ? 9.648 13.276 17.783 1.00 16.55 86 LYS A CA 1
ATOM 643 C C . LYS A 1 86 ? 10.297 14.377 18.507 1.00 15.09 86 LYS A C 1
ATOM 644 O O . LYS A 1 86 ? 10.897 14.217 19.592 1.00 15.09 86 LYS A O 1
ATOM 650 N N . VAL A 1 87 ? 10.208 15.611 17.978 1.00 15.77 87 VAL A N 1
ATOM 651 C CA . VAL A 1 87 ? 10.773 16.769 18.638 1.00 15.45 87 VAL A CA 1
ATOM 652 C C . VAL A 1 87 ? 9.852 17.112 19.842 1.00 15.55 87 VAL A C 1
ATOM 653 O O . VAL A 1 87 ? 8.626 17.105 19.754 1.00 17.12 87 VAL A O 1
ATOM 657 N N . VAL A 1 88 ? 10.508 17.360 20.965 1.00 16.68 88 VAL A N 1
ATOM 658 C CA . VAL A 1 88 ? 9.802 17.691 22.232 1.00 18.36 88 VAL A CA 1
ATOM 659 C C . VAL A 1 88 ? 10.252 19.039 22.773 1.00 20.16 88 VAL A C 1
ATOM 660 O O . VAL A 1 88 ? 9.595 19.543 23.707 1.00 22.26 88 VAL A O 1
ATOM 664 N N . GLU A 1 89 ? 11.350 19.604 22.345 1.00 17.83 89 GLU A N 1
ATOM 665 C CA . GLU A 1 89 ? 11.825 20.965 22.692 1.00 18.83 89 GLU A CA 1
ATOM 666 C C . GLU A 1 89 ? 12.832 21.485 21.701 1.00 18.83 89 GLU A C 1
ATOM 667 O O . GLU A 1 89 ? 13.508 20.657 21.034 1.00 17.50 89 GLU A O 1
ATOM 673 N N . GLY A 1 90 ? 13.009 22.800 21.542 1.00 16.28 90 GLY A N 1
ATOM 674 C CA . GLY A 1 90 ? 14.025 23.418 20.835 1.00 14.74 90 GLY A CA 1
ATOM 675 C C . GLY A 1 90 ? 13.531 24.445 19.787 1.00 14.97 90 GLY A C 1
ATOM 676 O O . GLY A 1 90 ? 12.347 24.798 19.808 1.00 15.06 90 GLY A O 1
ATOM 677 N N . HIS A 1 91 ? 14.449 24.881 18.986 1.00 12.63 91 HIS A N 1
ATOM 678 C CA . HIS A 1 91 ? 14.246 25.957 18.030 1.00 13.10 91 HIS A CA 1
ATOM 679 C C . HIS A 1 91 ? 13.010 25.712 17.209 1.00 14.65 91 HIS A C 1
ATOM 680 O O . HIS A 1 91 ? 12.243 26.635 16.866 1.00 14.10 91 HIS A O 1
ATOM 687 N N . LEU A 1 92 ? 12.780 24.509 16.726 1.00 13.65 92 LEU A N 1
ATOM 688 C CA . LEU A 1 92 ? 11.650 24.189 15.846 1.00 13.25 92 LEU A CA 1
ATOM 689 C C . LEU A 1 92 ? 10.342 24.502 16.492 1.00 14.87 92 LEU A C 1
ATOM 690 O O . LEU A 1 92 ? 9.345 24.767 15.787 1.00 14.37 92 LEU A O 1
ATOM 695 N N . PHE A 1 93 ? 10.221 24.531 17.826 1.00 15.32 93 PHE A N 1
ATOM 696 C CA . PHE A 1 93 ? 8.959 24.839 18.522 1.00 15.41 93 PHE A CA 1
ATOM 697 C C . PHE A 1 93 ? 8.693 26.383 18.492 1.00 14.64 93 PHE A C 1
ATOM 698 O O . PHE A 1 93 ? 7.624 26.734 18.957 1.00 15.41 93 PHE A O 1
ATOM 706 N N . GLU A 1 94 ? 9.534 27.118 17.871 1.00 12.85 94 GLU A N 1
ATOM 707 C CA . GLU A 1 94 ? 9.224 28.553 17.532 1.00 13.37 94 GLU A CA 1
ATOM 708 C C . GLU A 1 94 ? 8.311 28.612 16.345 1.00 16.54 94 GLU A C 1
ATOM 709 O O . GLU A 1 94 ? 7.750 29.659 16.014 1.00 15.83 94 GLU A O 1
ATOM 715 N N . GLU A 1 95 ? 8.196 27.534 15.586 1.00 14.95 95 GLU A N 1
ATOM 716 C CA . GLU A 1 95 ? 7.351 27.497 14.371 1.00 14.99 95 GLU A CA 1
ATOM 717 C C . GLU A 1 95 ? 6.319 26.408 14.388 1.00 15.44 95 GLU A C 1
ATOM 718 O O . GLU A 1 95 ? 5.256 26.520 13.718 1.00 15.73 95 GLU A O 1
ATOM 724 N N . PHE A 1 96 ? 6.569 25.257 15.000 1.00 13.82 96 PHE A N 1
ATOM 725 C CA . PHE A 1 96 ? 5.697 24.150 14.980 1.00 13.21 96 PHE A CA 1
ATOM 726 C C . PHE A 1 96 ? 5.098 23.795 16.318 1.00 15.62 96 PHE A C 1
ATOM 727 O O . PHE A 1 96 ? 5.840 23.784 17.320 1.00 17.22 96 PHE A O 1
ATOM 735 N N . LYS A 1 97 ? 3.820 23.357 16.340 1.00 14.84 97 LYS A N 1
ATOM 736 C CA . LYS A 1 97 ? 3.234 22.717 17.440 1.00 17.58 97 LYS A CA 1
ATOM 737 C C . LYS A 1 97 ? 3.770 21.284 17.648 1.00 20.13 97 LYS A C 1
ATOM 738 O O . LYS A 1 97 ? 3.978 20.821 18.802 1.00 21.78 97 LYS A O 1
ATOM 744 N N . SER A 1 98 ? 4.023 20.656 16.485 1.00 18.25 98 SER A N 1
ATOM 745 C CA . SER A 1 98 ? 4.571 19.252 16.535 1.00 18.53 98 SER A CA 1
ATOM 746 C C . SER A 1 98 ? 5.334 19.065 15.263 1.00 16.51 98 SER A C 1
ATOM 747 O O . SER A 1 98 ? 5.009 19.595 14.234 1.00 16.23 98 SER A O 1
ATOM 750 N N . ILE A 1 99 ? 6.441 18.255 15.388 1.00 14.77 99 ILE A N 1
ATOM 751 C CA . ILE A 1 99 ? 7.167 17.885 14.246 1.00 14.90 99 ILE A CA 1
ATOM 752 C C . ILE A 1 99 ? 7.940 16.592 14.547 1.00 15.13 99 ILE A C 1
ATOM 753 O O . ILE A 1 99 ? 8.473 16.463 15.602 1.00 15.92 99 ILE A O 1
ATOM 758 N N . VAL A 1 100 ? 7.827 15.710 13.619 1.00 13.45 100 VAL A N 1
ATOM 759 C CA . VAL A 1 100 ? 8.342 14.278 13.727 1.00 14.15 100 VAL A CA 1
ATOM 760 C C . VAL A 1 100 ? 9.092 13.997 12.486 1.00 13.90 100 VAL A C 1
ATOM 761 O O . VAL A 1 100 ? 8.676 14.180 11.346 1.00 14.72 100 VAL A O 1
ATOM 765 N N . PHE A 1 101 ? 10.307 13.419 12.686 1.00 14.60 101 PHE A N 1
ATOM 766 C CA . PHE A 1 101 ? 11.217 12.989 11.647 1.00 14.01 101 PHE A CA 1
ATOM 767 C C . PHE A 1 101 ? 11.311 11.485 11.589 1.00 17.45 101 PHE A C 1
ATOM 768 O O . PHE A 1 101 ? 11.590 10.916 12.615 1.00 18.49 101 PHE A O 1
ATOM 776 N N . SER A 1 102 ? 11.213 10.894 10.435 1.00 14.77 102 SER A N 1
ATOM 777 C CA . SER A 1 102 ? 11.399 9.414 10.358 1.00 15.55 102 SER A CA 1
ATOM 778 C C . SER A 1 102 ? 12.354 9.169 9.207 1.00 14.30 102 SER A C 1
ATOM 779 O O . SER A 1 102 ? 12.348 9.835 8.178 1.00 14.16 102 SER A O 1
ATOM 782 N N . VAL A 1 103 ? 13.255 8.138 9.411 1.00 14.31 103 VAL A N 1
ATOM 783 C CA . VAL A 1 103 ? 14.171 7.708 8.418 1.00 13.99 103 VAL A CA 1
ATOM 784 C C . VAL A 1 103 ? 13.950 6.172 8.212 1.00 14.36 103 VAL A C 1
ATOM 785 O O . VAL A 1 103 ? 13.879 5.406 9.179 1.00 15.79 103 VAL A O 1
ATOM 789 N N . HIS A 1 104 ? 13.723 5.793 6.964 1.00 15.60 104 HIS A N 1
ATOM 790 C CA . HIS A 1 104 ? 13.460 4.378 6.512 1.00 16.85 104 HIS A CA 1
ATOM 791 C C . HIS A 1 104 ? 14.482 4.061 5.478 1.00 15.62 104 HIS A C 1
ATOM 792 O O . HIS A 1 104 ? 14.821 4.788 4.559 1.00 16.29 104 HIS A O 1
ATOM 799 N N . VAL A 1 105 ? 14.978 2.780 5.558 1.00 16.42 105 VAL A N 1
ATOM 800 C CA . VAL A 1 105 ? 15.813 2.244 4.547 1.00 16.78 105 VAL A CA 1
ATOM 801 C C . VAL A 1 105 ? 15.142 0.990 3.876 1.00 17.45 105 VAL A C 1
ATOM 802 O O . VAL A 1 105 ? 14.692 0.128 4.578 1.00 21.10 105 VAL A O 1
ATOM 806 N N . ASP A 1 106 ? 15.006 1.035 2.582 1.00 21.29 106 ASP A N 1
ATOM 807 C CA . ASP A 1 106 ? 14.596 -0.130 1.754 1.00 24.22 106 ASP A CA 1
ATOM 808 C C . ASP A 1 106 ? 15.792 -0.692 1.060 1.00 22.85 106 ASP A C 1
ATOM 809 O O . ASP A 1 106 ? 16.496 -0.045 0.295 1.00 21.09 106 ASP A O 1
ATOM 814 N N . THR A 1 107 ? 16.087 -1.963 1.385 1.00 30.64 107 THR A N 1
ATOM 815 C CA . THR A 1 107 ? 17.304 -2.633 0.859 1.00 34.86 107 THR A CA 1
ATOM 816 C C . THR A 1 107 ? 17.027 -3.662 -0.279 1.0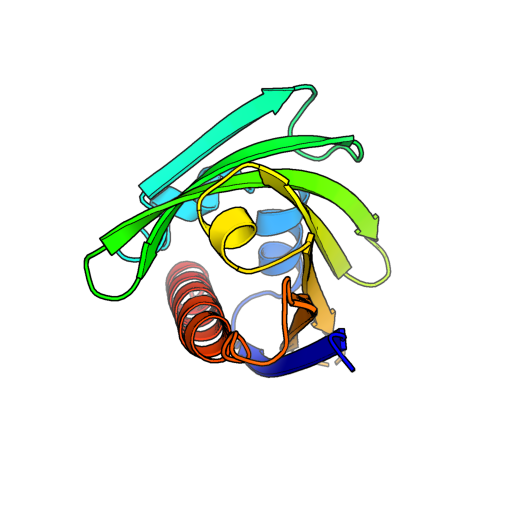0 41.95 107 THR A C 1
ATOM 817 O O . THR A 1 107 ? 17.991 -4.316 -0.712 1.00 45.14 107 THR A O 1
ATOM 821 N N . LYS A 1 108 ? 15.796 -3.746 -0.803 1.00 45.06 108 LYS A N 1
ATOM 822 C CA . LYS A 1 108 ? 15.563 -4.469 -2.096 1.00 55.12 108 LYS A CA 1
ATOM 823 C C . LYS A 1 108 ? 16.409 -3.864 -3.268 1.00 56.50 108 LYS A C 1
ATOM 824 O O . LYS A 1 108 ? 17.133 -4.572 -4.005 1.00 53.69 108 LYS A O 1
ATOM 830 N N . ASN A 1 112 ? 19.917 0.455 -2.576 1.00 30.35 112 ASN A N 1
ATOM 831 C CA . ASN A 1 112 ? 19.270 0.876 -1.319 1.00 26.67 112 ASN A CA 1
ATOM 832 C C . ASN A 1 112 ? 18.681 2.328 -1.385 1.00 21.36 112 ASN A C 1
ATOM 833 O O . ASN A 1 112 ? 19.326 3.172 -1.983 1.00 26.05 112 ASN A O 1
ATOM 838 N N . LEU A 1 113 ? 17.516 2.462 -0.789 1.00 20.66 113 LEU A N 1
ATOM 839 C CA . LEU A 1 113 ? 16.764 3.771 -0.810 1.00 18.27 113 LEU A CA 1
ATOM 840 C C . LEU A 1 113 ? 16.567 4.209 0.631 1.00 15.55 113 LEU A C 1
ATOM 841 O O . LEU A 1 113 ? 16.045 3.466 1.478 1.00 19.25 113 LEU A O 1
ATOM 846 N N . VAL A 1 114 ? 17.025 5.471 0.830 1.00 15.80 114 VAL A N 1
ATOM 847 C CA . VAL A 1 114 ? 16.802 6.158 2.123 1.00 15.54 114 VAL A CA 1
ATOM 848 C C . VAL A 1 114 ? 15.643 7.177 1.946 1.00 14.56 114 VAL A C 1
ATOM 849 O O . VAL A 1 114 ? 15.712 7.961 0.995 1.00 16.84 114 VAL A O 1
ATOM 853 N N . THR A 1 115 ? 14.659 7.013 2.760 1.00 14.87 115 THR A N 1
ATOM 854 C CA . THR A 1 115 ? 13.492 7.946 2.778 1.00 14.94 115 THR A CA 1
ATOM 855 C C . THR A 1 115 ? 13.440 8.667 4.099 1.00 14.30 115 THR A C 1
ATOM 856 O O . THR A 1 115 ? 13.268 8.054 5.143 1.00 14.93 115 THR A O 1
ATOM 860 N N . TRP A 1 116 ? 13.464 10.013 4.043 1.00 13.81 116 TRP A N 1
ATOM 861 C CA . TRP A 1 116 ? 13.184 10.851 5.212 1.00 12.73 116 TRP A CA 1
ATOM 862 C C . TRP A 1 116 ? 11.780 11.485 5.131 1.00 12.68 116 TRP A C 1
ATOM 863 O O . TRP A 1 116 ? 11.485 11.959 4.033 1.00 15.70 116 TRP A O 1
ATOM 874 N N . SER A 1 117 ? 11.024 11.428 6.196 1.00 13.70 117 SER A N 1
ATOM 875 C CA . SER A 1 117 ? 9.723 12.049 6.216 1.00 13.78 117 SER A CA 1
ATOM 876 C C . SER A 1 117 ? 9.725 13.030 7.351 1.00 16.32 117 SER A C 1
ATOM 877 O O . SER A 1 117 ? 10.281 12.792 8.466 1.00 17.13 117 SER A O 1
ATOM 880 N N . ILE A 1 118 ? 9.053 14.152 7.150 1.00 13.83 118 ILE A N 1
ATOM 881 C CA . ILE A 1 118 ? 8.802 15.225 8.151 1.00 14.25 118 ILE A CA 1
ATOM 882 C C . ILE A 1 118 ? 7.334 15.421 8.286 1.00 12.70 118 ILE A C 1
ATOM 883 O O . ILE A 1 118 ? 6.709 15.820 7.268 1.00 14.43 118 ILE A O 1
ATOM 888 N N . ASP A 1 119 ? 6.717 15.071 9.349 1.00 14.15 119 ASP A N 1
ATOM 889 C CA . ASP A 1 119 ? 5.331 15.342 9.636 1.00 15.11 119 ASP A CA 1
ATOM 890 C C . ASP A 1 119 ? 5.220 16.453 10.626 1.00 15.26 119 ASP A C 1
ATOM 891 O O . ASP A 1 119 ? 5.755 16.358 11.712 1.00 16.01 119 ASP A O 1
ATOM 896 N N . TYR A 1 120 ? 4.348 17.438 10.327 1.00 15.50 120 TYR A N 1
ATOM 897 C CA . TYR A 1 120 ? 4.369 18.632 11.144 1.00 17.06 120 TYR A CA 1
ATOM 898 C C . TYR A 1 120 ? 3.000 19.339 11.173 1.00 17.01 120 TYR A C 1
ATOM 899 O O . TYR A 1 120 ? 2.284 19.214 10.240 1.00 18.87 120 TYR A O 1
ATOM 908 N N . GLU A 1 121 ? 2.834 20.071 12.279 1.00 18.50 121 GLU A N 1
ATOM 909 C CA . GLU A 1 121 ? 1.726 21.035 12.425 1.00 20.69 121 GLU A CA 1
ATOM 910 C C . GLU A 1 121 ? 2.319 22.336 12.758 1.00 15.58 121 GLU A C 1
ATOM 911 O O . GLU A 1 121 ? 2.950 22.519 13.779 1.00 16.87 121 GLU A O 1
ATOM 917 N N . LYS A 1 122 ? 1.993 23.339 11.956 1.00 16.61 122 LYS A N 1
ATOM 918 C CA . LYS A 1 122 ? 2.531 24.768 12.098 1.00 16.52 122 LYS A CA 1
ATOM 919 C C . LYS A 1 122 ? 1.764 25.423 13.223 1.00 19.21 122 LYS A C 1
ATOM 920 O O . LYS A 1 122 ? 0.617 25.066 13.504 1.00 20.38 122 LYS A O 1
ATOM 926 N N . LEU A 1 123 ? 2.413 26.344 13.900 1.00 18.20 123 LEU A N 1
ATOM 927 C CA . LEU A 1 123 ? 1.720 27.201 14.907 1.00 18.63 123 LEU A CA 1
ATOM 928 C C . LEU A 1 123 ? 0.673 28.063 14.276 1.00 20.90 123 LEU A C 1
ATOM 929 O O . LEU A 1 123 ? -0.281 28.345 14.990 1.00 26.14 123 LEU A O 1
ATOM 934 N N . ASN A 1 124 ? 0.879 28.471 13.095 1.00 19.94 124 ASN A N 1
ATOM 935 C CA . ASN A 1 124 ? -0.158 29.274 12.347 1.00 22.02 124 ASN A CA 1
ATOM 936 C C . ASN A 1 124 ? 0.166 29.303 10.870 1.00 26.59 124 ASN A C 1
ATOM 937 O O . ASN A 1 124 ? 1.233 28.836 10.354 1.00 20.85 124 ASN A O 1
ATOM 942 N N . GLU A 1 125 ? -0.720 29.890 10.059 1.00 25.74 125 GLU A N 1
ATOM 943 C CA . GLU A 1 125 ? -0.595 29.703 8.644 1.00 24.38 125 GLU A CA 1
ATOM 944 C C . GLU A 1 125 ? 0.540 30.427 7.998 1.00 23.19 125 GLU A C 1
ATOM 945 O O . GLU A 1 125 ? 0.873 30.169 6.864 1.00 27.05 125 GLU A O 1
ATOM 951 N N . SER A 1 126 ? 1.172 31.415 8.654 1.00 21.34 126 SER A N 1
ATOM 952 C CA . SER A 1 126 ? 2.230 32.141 8.037 1.00 21.04 126 SER A CA 1
ATOM 953 C C . SER A 1 126 ? 3.599 31.430 8.125 1.00 16.89 126 SER A C 1
ATOM 954 O O . SER A 1 126 ? 4.641 31.903 7.641 1.00 21.39 126 SER A O 1
ATOM 957 N N . VAL A 1 127 ? 3.582 30.309 8.920 1.00 21.20 127 VAL A N 1
ATOM 958 C CA . VAL A 1 127 ? 4.804 29.502 9.109 1.00 21.45 127 VAL A CA 1
ATOM 959 C C . VAL A 1 127 ? 5.148 28.845 7.761 1.00 17.30 127 VAL A C 1
ATOM 960 O O . VAL A 1 127 ? 4.234 28.286 7.181 1.00 21.77 127 VAL A O 1
ATOM 964 N N . LYS A 1 128 ? 6.369 28.866 7.407 1.00 18.84 128 LYS A N 1
ATOM 965 C CA . LYS A 1 128 ? 6.791 28.265 6.151 1.00 21.06 128 LYS A CA 1
ATOM 966 C C . LYS A 1 128 ? 6.874 26.690 6.384 1.00 21.91 128 LYS A C 1
ATOM 967 O O . LYS A 1 128 ? 7.343 26.172 7.411 1.00 18.91 128 LYS A O 1
ATOM 973 N N . ASP A 1 129 ? 6.429 25.928 5.400 1.00 18.81 129 ASP A N 1
ATOM 974 C CA . ASP A 1 129 ? 6.764 24.493 5.351 1.00 17.06 129 ASP A CA 1
ATOM 975 C C . ASP A 1 129 ? 8.256 24.332 5.358 1.00 15.27 129 ASP A C 1
ATOM 976 O O . ASP A 1 129 ? 8.988 25.017 4.728 1.00 16.94 129 ASP A O 1
ATOM 981 N N . PRO A 1 130 ? 8.728 23.330 6.201 1.00 14.40 130 PRO A N 1
ATOM 982 C CA . PRO A 1 130 ? 10.187 23.292 6.486 1.00 14.71 130 PRO A CA 1
ATOM 983 C C . PRO A 1 130 ? 10.982 22.526 5.452 1.00 14.38 130 PRO A C 1
ATOM 984 O O . PRO A 1 130 ? 11.731 21.585 5.721 1.00 14.86 130 PRO A O 1
ATOM 988 N N . THR A 1 131 ? 10.904 22.930 4.217 1.00 13.19 131 THR A N 1
ATOM 989 C CA . THR A 1 131 ? 11.665 22.386 3.104 1.00 13.02 131 THR A CA 1
ATOM 990 C C . THR A 1 131 ? 13.170 22.397 3.260 1.00 14.00 131 THR A C 1
ATOM 991 O O . THR A 1 131 ? 13.958 21.571 2.775 1.00 14.81 131 THR A O 1
ATOM 995 N N . SER A 1 132 ? 13.694 23.426 3.955 1.00 14.60 132 SER A N 1
ATOM 996 C CA . SER A 1 132 ? 15.110 23.558 4.251 1.00 15.79 132 SER A CA 1
ATOM 997 C C . SER A 1 132 ? 15.579 22.335 5.039 1.00 15.53 132 SER A C 1
ATOM 998 O O . SER A 1 132 ? 16.752 21.948 4.900 1.00 16.88 132 SER A O 1
ATOM 1001 N N . TYR A 1 133 ? 14.708 21.678 5.753 1.00 13.50 133 TYR A N 1
ATOM 1002 C CA . TYR A 1 133 ? 15.183 20.490 6.501 1.00 12.62 133 TYR A CA 1
ATOM 1003 C C . TYR A 1 133 ? 15.305 19.358 5.553 1.00 14.90 133 TYR A C 1
ATOM 1004 O O . TYR A 1 133 ? 16.073 18.414 5.859 1.00 13.18 133 TYR A O 1
ATOM 1013 N N . LEU A 1 134 ? 14.640 19.267 4.444 1.00 12.88 134 LEU A N 1
ATOM 1014 C CA . LEU A 1 134 ? 14.967 18.237 3.463 1.00 12.15 134 LEU A CA 1
ATOM 1015 C C . LEU A 1 134 ? 16.336 18.453 2.947 1.00 13.13 134 LEU A C 1
ATOM 1016 O O . LEU A 1 134 ? 17.104 17.459 2.777 1.00 13.71 134 LEU A O 1
ATOM 1021 N N . ASP A 1 135 ? 16.815 19.626 2.607 1.00 12.91 135 ASP A N 1
ATOM 1022 C CA . ASP A 1 135 ? 18.188 19.844 2.125 1.00 13.32 135 ASP A CA 1
ATOM 1023 C C . ASP A 1 135 ? 19.156 19.379 3.236 1.00 12.90 135 ASP A C 1
ATOM 1024 O O . ASP A 1 135 ? 20.180 18.811 2.923 1.00 13.83 135 ASP A O 1
ATOM 1029 N N . PHE A 1 136 ? 18.840 19.690 4.4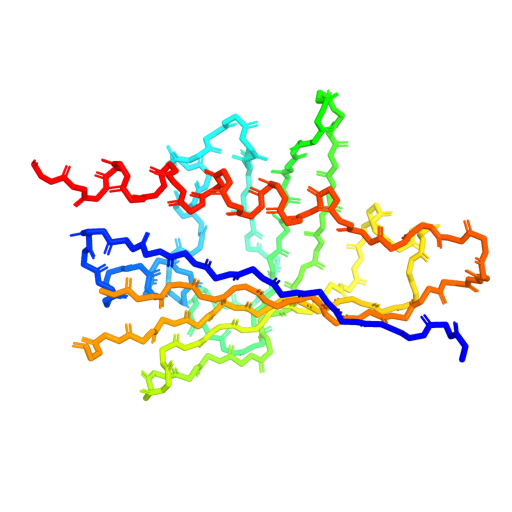48 1.00 12.14 136 PHE A N 1
ATOM 1030 C CA . PHE A 1 136 ? 19.695 19.315 5.617 1.00 13.50 136 PHE A CA 1
ATOM 1031 C C . PHE A 1 136 ? 19.737 17.808 5.643 1.00 12.98 136 PHE A C 1
ATOM 1032 O O . PHE A 1 136 ? 20.853 17.245 5.774 1.00 11.66 136 PHE A O 1
ATOM 1040 N N . LEU A 1 137 ? 18.652 17.121 5.617 1.00 11.44 137 LEU A N 1
ATOM 1041 C CA . LEU A 1 137 ? 18.612 15.607 5.739 1.00 11.43 137 LEU A CA 1
ATOM 1042 C C . LEU A 1 137 ? 19.291 14.977 4.527 1.00 13.68 137 LEU A C 1
ATOM 1043 O O . LEU A 1 137 ? 20.048 13.980 4.726 1.00 13.39 137 LEU A O 1
ATOM 1048 N N . LEU A 1 138 ? 19.215 15.526 3.334 1.00 12.78 138 LEU A N 1
ATOM 1049 C CA . LEU A 1 138 ? 19.903 14.975 2.171 1.00 12.61 138 LEU A CA 1
ATOM 1050 C C . LEU A 1 138 ? 21.410 15.183 2.422 1.00 12.52 138 LEU A C 1
ATOM 1051 O O . LEU A 1 138 ? 22.139 14.243 2.075 1.00 14.57 138 LEU A O 1
ATOM 1056 N N . 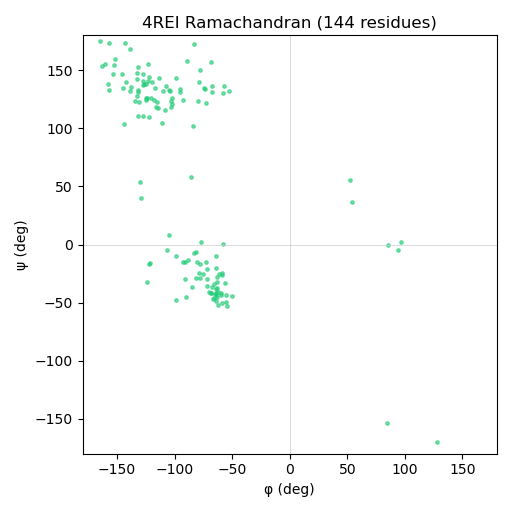SER A 1 139 ? 21.892 16.294 2.923 1.00 12.25 139 SER A N 1
ATOM 1057 C CA . SER A 1 139 ? 23.284 16.496 3.167 1.00 12.30 139 SER A CA 1
ATOM 1058 C C . SER A 1 139 ? 23.811 15.504 4.220 1.00 14.45 139 SER A C 1
ATOM 1059 O O . SER A 1 139 ? 24.857 14.969 4.027 1.00 14.82 139 SER A O 1
ATOM 1062 N N . VAL A 1 140 ? 23.078 15.333 5.283 1.00 12.45 140 VAL A N 1
ATOM 1063 C CA . VAL A 1 140 ? 23.475 14.353 6.338 1.00 12.49 140 VAL A CA 1
ATOM 1064 C C . VAL A 1 140 ? 23.544 12.966 5.688 1.00 13.53 140 VAL A C 1
ATOM 1065 O O . VAL A 1 140 ? 24.571 12.224 5.905 1.00 14.28 140 VAL A O 1
ATOM 1069 N N . THR A 1 141 ? 22.606 12.564 4.861 1.00 12.74 141 THR A N 1
ATOM 1070 C CA . THR A 1 141 ? 22.579 11.240 4.185 1.00 12.32 141 THR A CA 1
ATOM 1071 C C . THR A 1 141 ? 23.744 11.147 3.235 1.00 14.97 141 THR A C 1
ATOM 1072 O O . THR A 1 141 ? 24.413 10.085 3.320 1.00 14.47 141 THR A O 1
ATOM 1076 N N . ARG A 1 142 ? 24.123 12.112 2.462 1.00 15.66 142 ARG A N 1
ATOM 1077 C CA . ARG A 1 142 ? 25.210 12.023 1.565 0.50 11.14 142 ARG A CA 1
ATOM 1078 C C . ARG A 1 142 ? 26.500 11.928 2.358 1.00 15.06 142 ARG A C 1
ATOM 1079 O O . ARG A 1 142 ? 27.394 11.123 1.995 1.00 15.80 142 ARG A O 1
ATOM 1087 N N . ASP A 1 143 ? 26.696 12.675 3.441 1.00 14.39 143 ASP A N 1
ATOM 1088 C CA . ASP A 1 143 ? 27.963 12.532 4.285 1.00 13.15 143 ASP A CA 1
ATOM 1089 C C . ASP A 1 143 ? 28.025 11.147 4.859 1.00 16.07 143 ASP A C 1
ATOM 1090 O O . ASP A 1 143 ? 29.161 10.580 4.949 1.00 15.64 143 ASP A O 1
ATOM 1095 N N . ILE A 1 144 ? 26.945 10.597 5.311 1.00 13.62 144 ILE A N 1
ATOM 1096 C CA . ILE A 1 144 ? 26.959 9.183 5.896 1.00 12.67 144 ILE A CA 1
ATOM 1097 C C . ILE A 1 144 ? 27.295 8.160 4.831 1.00 15.87 144 ILE A C 1
ATOM 1098 O O . ILE A 1 144 ? 28.218 7.367 5.046 1.00 15.76 144 ILE A O 1
ATOM 1103 N N . GLU A 1 145 ? 26.699 8.231 3.683 1.00 15.76 145 GLU A N 1
ATOM 1104 C CA . GLU A 1 145 ? 27.040 7.366 2.569 1.00 16.61 145 GLU A CA 1
ATOM 1105 C C . GLU A 1 145 ? 28.508 7.484 2.275 1.00 18.65 145 GLU A C 1
ATOM 1106 O O . GLU A 1 145 ? 29.198 6.364 2.126 1.00 18.92 145 GLU A O 1
ATOM 1112 N N . ALA A 1 146 ? 29.114 8.609 2.144 1.00 16.76 146 ALA A N 1
ATOM 1113 C CA . ALA A 1 146 ? 30.506 8.807 1.745 1.00 17.37 146 ALA A CA 1
ATOM 1114 C C . ALA A 1 146 ? 31.337 8.177 2.833 1.00 20.61 146 ALA A C 1
ATOM 1115 O O . ALA A 1 146 ? 32.358 7.520 2.526 1.00 21.91 146 ALA A O 1
ATOM 1117 N N . HIS A 1 147 ? 30.929 8.304 4.069 1.00 17.61 147 HIS A N 1
ATOM 1118 C CA . HIS A 1 147 ? 31.777 7.799 5.217 1.00 17.70 147 HIS A CA 1
ATOM 1119 C C . HIS A 1 147 ? 31.769 6.319 5.194 1.00 19.49 147 HIS A C 1
ATOM 1120 O O . HIS A 1 147 ? 32.831 5.689 5.490 1.00 19.99 147 HIS A O 1
ATOM 1127 N N . HIS A 1 148 ? 30.679 5.704 4.938 1.00 17.60 148 HIS A N 1
ATOM 1128 C CA . HIS A 1 148 ? 30.459 4.233 4.960 1.00 17.77 148 HIS A CA 1
ATOM 1129 C C . HIS A 1 148 ? 30.947 3.487 3.696 1.00 20.67 148 HIS A C 1
ATOM 1130 O O . HIS A 1 148 ? 30.942 2.260 3.700 1.00 27.02 148 HIS A O 1
ATOM 1137 N N . LEU A 1 149 ? 31.212 4.194 2.642 1.00 22.85 149 LEU A N 1
ATOM 1138 C CA . LEU A 1 149 ? 31.727 3.631 1.401 1.00 27.51 149 LEU A CA 1
ATOM 1139 C C . LEU A 1 149 ? 33.252 3.406 1.586 1.00 34.33 149 LEU A C 1
ATOM 1140 O O . LEU A 1 149 ? 34.005 4.375 1.924 1.00 31.18 149 LEU A O 1
ATOM 1145 N N . PRO A 1 150 ? 33.691 2.140 1.376 1.00 51.58 150 PRO A N 1
ATOM 1146 C CA . PRO A 1 150 ? 35.025 1.592 1.728 1.00 59.42 150 PRO A CA 1
ATOM 1147 C C . PRO A 1 150 ? 36.075 1.928 0.683 1.00 55.98 150 PRO A C 1
ATOM 1148 O O . PRO A 1 150 ? 35.681 2.418 -0.367 1.00 55.82 150 PRO A O 1
#

InterPro domains:
  IPR000916 Bet v I/Major latex protein [PF00407] (4-149)
  IPR000916 Bet v I/Major latex protein [SM01037] (2-151)
  IPR023393 START-like domain superfamily [G3DSA:3.30.530.20] (1-151)
  IPR051761 MLP-like hydrophobic ligand-binding [PTHR31907] (3-148)

Sequence (146 aa):
GLTGKLICQTGIKSDGDVFHELFGTRPHHVPNITPANIQGCDLHEGEFGKVGSVVIWNYSIDGNAMIAKEEIVAIDEEDKSVTFKVVEGHLFEEFKSIVFSVHVDTKNLVTWSIDYEKLNESVKDPTSYLDFLLSVTRDIEAHHLP

Foldseek 3Di:
DFKDKDKDKDFFPFDLLVVLCCVQANVQCLCVQQVQFWVGKAWDDDHGNDQQTKIKTWGDFPRRIWIFIWGFHDRDSVQSKTKTWTDDIDCVVWFPTKMWMWTQDDCGMIMIMIITGTPDDVRDDPVSVVVSVVSSVVSVSVVRDD